Protein AF-A0A8J5BB55-F1 (afdb_monomer)

Structure (mmCIF, N/CA/C/O backbone):
data_AF-A0A8J5BB55-F1
#
_entry.id   AF-A0A8J5BB55-F1
#
loop_
_atom_site.group_PDB
_atom_site.id
_atom_site.type_symbol
_atom_site.label_atom_id
_atom_site.label_alt_id
_atom_site.label_comp_id
_atom_site.label_asym_id
_atom_site.label_entity_id
_atom_site.label_seq_id
_atom_site.pdbx_PDB_ins_code
_atom_site.Cartn_x
_atom_site.Cartn_y
_atom_site.Cartn_z
_atom_site.occupancy
_atom_site.B_iso_or_equiv
_atom_site.auth_se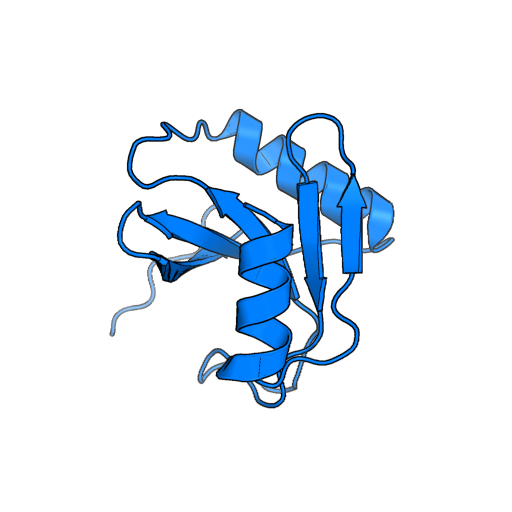q_id
_atom_site.auth_comp_id
_atom_site.auth_asym_id
_atom_site.auth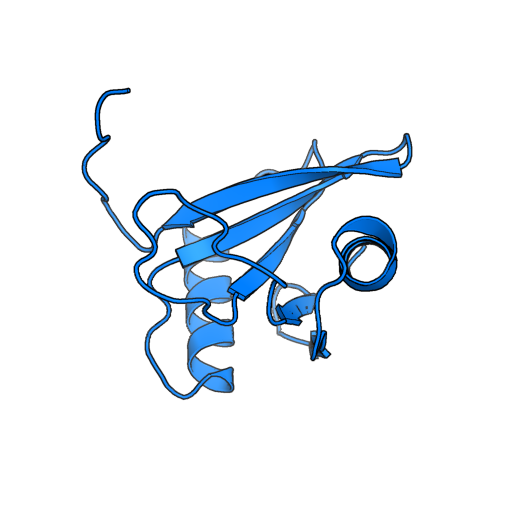_atom_id
_atom_site.pdbx_PDB_model_num
ATOM 1 N N . MET A 1 1 ? 8.281 9.875 -3.857 1.00 87.06 1 MET A N 1
ATOM 2 C CA . MET A 1 1 ? 8.167 8.783 -2.865 1.00 87.06 1 MET A CA 1
ATOM 3 C C . MET A 1 1 ? 7.338 7.632 -3.413 1.00 87.06 1 MET A C 1
ATOM 5 O O . MET A 1 1 ? 7.918 6.579 -3.622 1.00 87.06 1 MET A O 1
ATOM 9 N N . ALA A 1 2 ? 6.055 7.828 -3.750 1.00 91.31 2 ALA A N 1
ATOM 10 C CA . ALA A 1 2 ? 5.205 6.768 -4.318 1.00 91.31 2 ALA A CA 1
ATOM 11 C C . ALA A 1 2 ? 5.813 6.074 -5.555 1.00 91.31 2 ALA A C 1
ATOM 13 O O . ALA A 1 2 ? 5.802 4.854 -5.650 1.00 91.31 2 ALA A O 1
ATOM 14 N N . GLU A 1 3 ? 6.438 6.834 -6.458 1.00 94.06 3 GLU A N 1
ATOM 15 C CA . GLU A 1 3 ? 7.112 6.287 -7.646 1.00 94.06 3 GLU A CA 1
ATOM 16 C C . GLU A 1 3 ? 8.332 5.405 -7.311 1.00 94.06 3 GLU A C 1
ATOM 18 O O . GLU A 1 3 ? 8.564 4.368 -7.932 1.00 94.06 3 GLU A O 1
ATOM 23 N N . GLN A 1 4 ? 9.094 5.787 -6.284 1.00 93.94 4 GLN A N 1
ATOM 24 C CA . GLN A 1 4 ? 10.239 5.012 -5.802 1.00 93.94 4 GLN A CA 1
ATOM 25 C C . GLN A 1 4 ? 9.773 3.719 -5.127 1.00 93.94 4 GLN A C 1
ATOM 27 O O . GLN A 1 4 ? 10.350 2.662 -5.373 1.00 93.94 4 GLN A O 1
ATOM 32 N N . ILE A 1 5 ? 8.690 3.790 -4.346 1.00 95.06 5 ILE A N 1
ATOM 33 C CA . ILE A 1 5 ? 8.036 2.616 -3.761 1.00 95.06 5 ILE A CA 1
ATOM 34 C C . ILE A 1 5 ? 7.540 1.696 -4.876 1.00 95.06 5 ILE A C 1
ATOM 36 O O . ILE A 1 5 ? 7.892 0.525 -4.875 1.00 95.06 5 ILE A O 1
ATOM 40 N N . ARG A 1 6 ? 6.822 2.212 -5.883 1.00 96.31 6 ARG A N 1
ATOM 41 C CA . ARG A 1 6 ? 6.376 1.416 -7.039 1.00 96.31 6 ARG A CA 1
ATOM 42 C C . ARG A 1 6 ? 7.543 0.704 -7.718 1.00 96.31 6 ARG A C 1
ATOM 44 O O . ARG A 1 6 ? 7.475 -0.500 -7.943 1.00 96.31 6 ARG A O 1
ATOM 51 N N . THR A 1 7 ? 8.614 1.436 -8.017 1.00 95.56 7 THR A N 1
ATOM 52 C CA . THR A 1 7 ? 9.824 0.881 -8.643 1.00 95.56 7 THR A CA 1
ATOM 53 C C . THR A 1 7 ? 10.420 -0.241 -7.787 1.00 95.56 7 THR A C 1
ATOM 55 O O . THR A 1 7 ? 10.742 -1.310 -8.302 1.00 95.56 7 THR A O 1
ATOM 58 N N . ASN A 1 8 ? 10.528 -0.039 -6.473 1.00 95.31 8 ASN A N 1
ATOM 59 C CA . ASN A 1 8 ? 11.036 -1.050 -5.550 1.00 95.31 8 ASN A CA 1
ATOM 60 C C . ASN A 1 8 ? 10.115 -2.281 -5.470 1.00 95.31 8 ASN A C 1
ATOM 62 O O . ASN A 1 8 ? 10.597 -3.408 -5.584 1.00 95.31 8 ASN A O 1
ATOM 66 N N . LEU A 1 9 ? 8.800 -2.083 -5.362 1.00 96.31 9 LEU A N 1
ATOM 67 C CA . LEU A 1 9 ? 7.816 -3.165 -5.330 1.00 96.31 9 LEU A CA 1
ATOM 68 C C . LEU A 1 9 ? 7.876 -4.019 -6.601 1.00 96.31 9 LEU A C 1
ATOM 70 O O . LEU A 1 9 ? 7.955 -5.241 -6.508 1.00 96.31 9 LEU A O 1
ATOM 74 N N . VAL A 1 10 ? 7.903 -3.389 -7.777 1.00 96.88 10 VAL A N 1
ATOM 75 C CA . VAL A 1 10 ? 7.924 -4.090 -9.071 1.00 96.88 10 VAL A CA 1
ATOM 76 C C . VAL A 1 10 ? 9.256 -4.806 -9.304 1.00 96.88 10 VAL A C 1
ATOM 78 O O . VAL A 1 10 ? 9.264 -5.972 -9.685 1.00 96.88 10 VAL A O 1
ATOM 81 N N . HIS A 1 11 ? 10.392 -4.142 -9.077 1.00 96.00 11 HIS A N 1
ATOM 82 C CA . HIS A 1 11 ? 11.692 -4.684 -9.488 1.00 96.00 11 HIS A CA 1
ATOM 83 C C . HIS A 1 11 ? 12.410 -5.502 -8.412 1.00 96.00 11 HIS A C 1
ATOM 85 O O . HIS A 1 11 ? 13.133 -6.431 -8.759 1.00 96.00 11 HIS A O 1
ATOM 91 N N . GLN A 1 12 ? 12.237 -5.169 -7.129 1.00 93.88 12 GLN A N 1
ATOM 92 C CA . GLN A 1 12 ? 12.926 -5.852 -6.023 1.00 93.88 12 GLN A CA 1
ATOM 93 C C . GLN A 1 12 ? 12.023 -6.870 -5.329 1.00 93.88 12 GLN A C 1
ATOM 95 O O . GLN A 1 12 ? 12.480 -7.950 -4.960 1.00 93.88 12 GLN A O 1
ATOM 100 N N . HIS A 1 13 ? 10.736 -6.549 -5.174 1.00 94.75 13 HIS A N 1
ATOM 101 C CA . HIS A 1 13 ? 9.774 -7.448 -4.536 1.00 94.75 13 HIS A CA 1
ATOM 102 C C . HIS A 1 13 ? 8.893 -8.219 -5.526 1.00 94.75 13 HIS A C 1
ATOM 104 O O . HIS A 1 13 ? 8.126 -9.070 -5.082 1.00 94.75 13 HIS A O 1
ATOM 110 N N . LEU A 1 14 ? 9.023 -7.966 -6.835 1.00 96.69 14 LEU A N 1
ATOM 111 C CA . LEU A 1 14 ? 8.291 -8.648 -7.912 1.00 96.69 14 LEU A CA 1
ATOM 112 C C . LEU A 1 14 ? 6.763 -8.574 -7.762 1.00 96.69 14 LEU A C 1
ATOM 114 O O . LEU A 1 14 ? 6.049 -9.530 -8.063 1.00 96.69 14 LEU A O 1
ATOM 118 N N . TRP A 1 15 ? 6.260 -7.445 -7.264 1.00 97.62 15 TRP A N 1
ATOM 119 C CA . TRP A 1 15 ? 4.825 -7.190 -7.190 1.00 97.62 15 TRP A CA 1
ATOM 120 C C . TRP A 1 15 ? 4.245 -6.948 -8.580 1.00 97.62 15 TRP A C 1
ATOM 122 O O . TRP A 1 15 ? 4.898 -6.405 -9.474 1.00 97.62 15 TRP A O 1
ATOM 132 N N . THR A 1 16 ? 2.981 -7.318 -8.727 1.00 96.25 16 THR A N 1
ATOM 133 C CA . THR A 1 16 ? 2.185 -7.161 -9.946 1.00 96.25 16 THR A CA 1
ATOM 134 C C . THR A 1 16 ? 1.047 -6.172 -9.710 1.00 96.25 16 THR A C 1
ATOM 136 O O . THR A 1 16 ? 0.734 -5.844 -8.565 1.00 96.25 16 THR A O 1
ATOM 139 N N . ASP 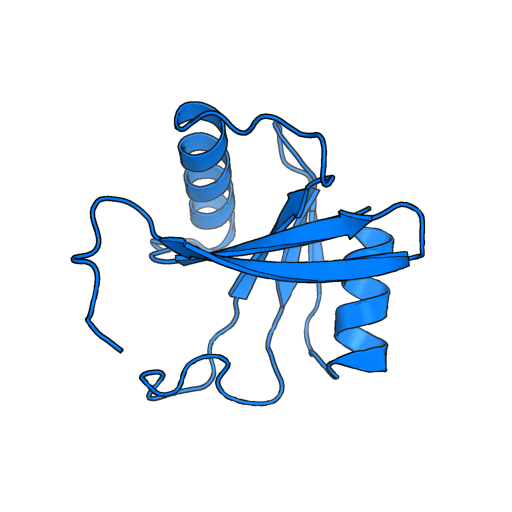A 1 17 ? 0.475 -5.642 -10.794 1.00 95.62 17 ASP A N 1
ATOM 140 C CA . ASP A 1 17 ? -0.654 -4.700 -10.759 1.00 95.62 17 ASP A CA 1
ATOM 141 C C . ASP A 1 17 ? -0.432 -3.482 -9.847 1.00 95.62 17 ASP A C 1
ATOM 143 O O . ASP A 1 17 ? -1.351 -3.009 -9.178 1.00 95.62 17 AS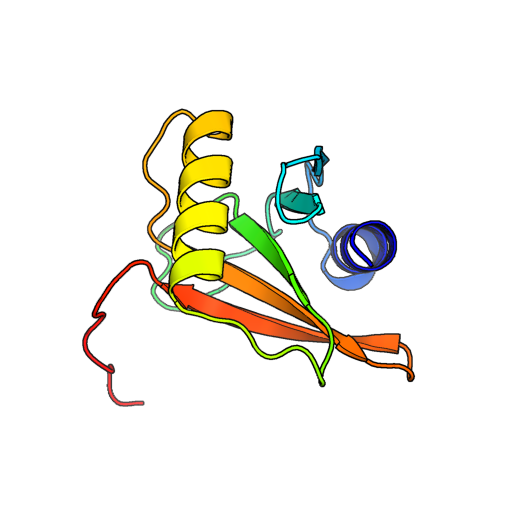P A O 1
ATOM 147 N N . VAL A 1 18 ? 0.807 -2.971 -9.804 1.00 96.81 18 VAL A N 1
ATOM 148 C CA . VAL A 1 18 ? 1.150 -1.849 -8.927 1.00 96.81 18 VAL A CA 1
ATOM 149 C C . VAL A 1 18 ? 0.677 -0.524 -9.528 1.00 96.81 18 VAL A C 1
ATOM 151 O O . VAL A 1 18 ? 1.221 -0.046 -10.526 1.00 96.81 18 VAL A O 1
ATOM 154 N N . VAL A 1 19 ? -0.311 0.094 -8.887 1.00 96.62 19 VAL A N 1
ATOM 155 C CA . VAL A 1 19 ? -0.962 1.341 -9.303 1.00 96.62 19 VAL A CA 1
ATOM 156 C C . VAL A 1 19 ? -0.794 2.403 -8.220 1.00 96.62 19 VAL A C 1
ATOM 158 O O . VAL A 1 19 ? -0.799 2.108 -7.027 1.00 96.62 19 VAL A O 1
ATOM 161 N N . ILE A 1 20 ? -0.628 3.658 -8.640 1.00 97.06 20 ILE A N 1
ATOM 162 C CA . ILE A 1 20 ? -0.592 4.813 -7.739 1.00 97.06 20 ILE A CA 1
ATOM 163 C C . ILE A 1 20 ? -1.939 5.529 -7.831 1.00 97.06 20 ILE A C 1
ATOM 165 O O . ILE A 1 20 ? -2.346 5.966 -8.910 1.00 97.06 20 ILE A O 1
ATOM 169 N N . HIS A 1 21 ? -2.604 5.671 -6.694 1.00 95.19 21 HIS A N 1
ATOM 170 C CA . HIS A 1 21 ? -3.864 6.377 -6.537 1.00 95.19 21 HIS A CA 1
ATOM 171 C C . HIS A 1 21 ? -3.600 7.734 -5.892 1.00 95.19 21 HIS A C 1
ATOM 173 O O . HIS A 1 21 ? -3.138 7.818 -4.758 1.00 95.19 21 HIS A O 1
ATOM 179 N N . LYS A 1 22 ? -3.901 8.808 -6.624 1.00 93.00 22 LYS A N 1
ATOM 180 C CA . LYS A 1 22 ? -3.814 10.166 -6.083 1.00 93.00 22 LYS A CA 1
ATOM 181 C C . LYS A 1 22 ? -5.005 10.421 -5.175 1.00 93.00 22 LYS A C 1
ATOM 183 O O . LYS A 1 22 ? -6.143 10.377 -5.648 1.00 93.00 22 LYS A O 1
ATOM 188 N N . THR A 1 23 ? -4.742 10.706 -3.909 1.00 89.50 23 THR A N 1
ATOM 189 C CA . THR A 1 23 ? -5.782 11.032 -2.935 1.00 89.50 23 THR A CA 1
ATOM 190 C C . THR A 1 23 ? -5.574 12.437 -2.366 1.00 89.50 23 THR A C 1
ATOM 192 O O . THR A 1 23 ? -4.733 13.194 -2.859 1.00 89.50 23 THR A O 1
ATOM 195 N N . LYS A 1 24 ? -6.398 12.850 -1.398 1.00 87.19 24 LYS A N 1
ATOM 196 C CA . LYS A 1 24 ? -6.331 14.201 -0.826 1.00 87.19 24 LYS A CA 1
ATOM 197 C C . LYS A 1 24 ? -5.134 14.358 0.100 1.00 87.19 24 LYS A C 1
ATOM 199 O O . LYS A 1 24 ? -4.554 15.442 0.137 1.00 87.19 24 LYS A O 1
ATOM 204 N N . LEU A 1 25 ? -4.791 13.304 0.842 1.00 87.50 25 LEU A N 1
ATOM 205 C CA . LEU A 1 25 ? -3.731 13.348 1.843 1.00 87.50 25 LEU A CA 1
ATOM 206 C C . LEU A 1 25 ? -2.366 12.939 1.275 1.00 87.50 25 LEU A C 1
ATOM 208 O O . LEU A 1 25 ? -1.378 13.634 1.511 1.00 87.50 25 LEU A O 1
ATOM 212 N N . THR A 1 26 ? -2.289 11.819 0.552 1.00 91.50 26 THR A N 1
ATOM 213 C CA . THR A 1 26 ? -1.026 11.300 0.005 1.00 91.50 26 THR A CA 1
ATOM 214 C C . THR A 1 26 ? -1.264 10.368 -1.182 1.00 91.50 26 THR A C 1
ATOM 216 O O . THR A 1 26 ? -2.342 9.823 -1.363 1.00 91.50 26 THR A O 1
ATOM 219 N N . ASP A 1 27 ? -0.250 10.142 -2.007 1.00 94.88 27 ASP A N 1
ATOM 220 C CA . ASP A 1 27 ? -0.359 9.195 -3.115 1.00 94.88 27 ASP A CA 1
ATOM 221 C C . ASP A 1 27 ? -0.327 7.755 -2.577 1.00 94.88 27 ASP A C 1
ATOM 223 O O . ASP A 1 27 ? 0.741 7.231 -2.259 1.00 94.88 27 ASP A O 1
ATOM 227 N N . LEU A 1 28 ? -1.480 7.096 -2.483 1.00 96.12 28 LEU A N 1
ATOM 228 C CA . LEU A 1 28 ? -1.554 5.696 -2.071 1.00 96.12 28 LEU A CA 1
ATOM 229 C C . LEU A 1 28 ? -1.021 4.784 -3.176 1.00 96.12 28 LEU A C 1
ATOM 231 O O . LEU A 1 28 ? -1.277 4.994 -4.362 1.00 96.12 28 LEU A O 1
ATOM 235 N N . VAL A 1 29 ? -0.300 3.737 -2.794 1.00 97.25 29 VAL A N 1
ATOM 236 C CA . VAL A 1 29 ? 0.150 2.693 -3.721 1.00 97.25 29 VAL A CA 1
ATOM 237 C C . VAL A 1 29 ? -0.686 1.447 -3.471 1.00 97.25 29 VAL A C 1
ATOM 239 O O . VAL A 1 29 ? -0.943 1.095 -2.329 1.00 97.25 29 VAL A O 1
ATOM 242 N N . HIS A 1 30 ? -1.117 0.771 -4.523 1.00 96.50 30 HIS A N 1
ATOM 243 C CA . HIS A 1 30 ? -1.853 -0.486 -4.440 1.00 96.50 30 HIS A CA 1
ATOM 244 C C . HIS A 1 30 ? -1.174 -1.517 -5.335 1.00 96.50 30 HIS A C 1
ATOM 246 O O . HIS A 1 30 ? -0.717 -1.150 -6.413 1.00 96.50 30 HIS A O 1
ATOM 252 N N . GLY A 1 31 ? -1.097 -2.782 -4.924 1.00 96.31 31 GLY A N 1
ATOM 253 C CA . GLY A 1 31 ? -0.555 -3.846 -5.773 1.00 96.31 31 GLY A CA 1
ATOM 254 C C . GLY A 1 31 ? -0.644 -5.236 -5.153 1.00 96.31 31 GLY A C 1
ATOM 255 O O . GLY A 1 31 ? -1.040 -5.390 -3.999 1.00 96.31 31 GLY A O 1
ATOM 256 N N . THR A 1 32 ? -0.257 -6.253 -5.921 1.00 96.44 32 THR A N 1
ATOM 257 C CA . THR A 1 32 ? -0.350 -7.661 -5.516 1.00 96.44 32 THR A CA 1
ATOM 258 C C . THR A 1 32 ? 1.046 -8.270 -5.334 1.00 96.44 32 THR A C 1
ATOM 260 O O . THR A 1 32 ? 1.820 -8.325 -6.299 1.00 96.44 32 THR A O 1
ATOM 263 N N . PRO A 1 33 ? 1.398 -8.745 -4.126 1.00 96.75 33 PRO A N 1
ATOM 264 C CA . PRO A 1 33 ? 2.674 -9.400 -3.873 1.00 96.75 33 PRO A CA 1
ATOM 265 C C . PRO A 1 33 ? 2.733 -10.789 -4.535 1.00 96.75 33 PRO A C 1
ATOM 267 O O . PRO A 1 33 ? 1.705 -11.445 -4.691 1.00 96.75 33 PRO A O 1
ATOM 270 N N . PRO A 1 34 ? 3.929 -11.304 -4.873 1.00 95.31 34 PRO A N 1
ATOM 271 C CA . PRO A 1 34 ? 4.076 -12.627 -5.496 1.00 95.31 34 PRO A CA 1
ATOM 272 C C . PRO A 1 34 ? 3.825 -13.797 -4.529 1.00 95.31 34 PRO A C 1
ATOM 274 O O . PRO A 1 34 ? 3.756 -14.952 -4.944 1.00 95.31 34 PRO A O 1
ATOM 277 N N . LYS A 1 35 ? 3.751 -13.513 -3.227 1.00 93.50 35 LYS A N 1
ATOM 278 C CA . LYS A 1 35 ? 3.521 -14.472 -2.145 1.00 93.50 35 LYS A CA 1
ATOM 279 C C . LYS A 1 35 ? 2.825 -13.777 -0.982 1.00 93.50 35 LYS A C 1
ATOM 281 O O . LYS A 1 35 ? 2.795 -12.549 -0.920 1.00 93.50 35 LYS A O 1
ATOM 286 N N . THR A 1 36 ? 2.310 -14.565 -0.048 1.00 92.88 36 THR A N 1
ATOM 287 C CA . THR A 1 36 ? 1.780 -14.049 1.212 1.00 92.88 36 THR A CA 1
ATOM 288 C C . THR A 1 36 ? 2.842 -13.242 1.960 1.00 92.88 36 THR A C 1
ATOM 290 O O . THR A 1 36 ? 4.027 -13.593 1.961 1.00 92.88 36 THR A O 1
ATOM 293 N N . LEU A 1 37 ? 2.428 -12.123 2.555 1.00 90.94 37 LEU A N 1
ATOM 294 C CA . LEU A 1 37 ? 3.343 -11.215 3.254 1.00 90.94 37 LEU A CA 1
ATOM 295 C C . LEU A 1 37 ? 3.398 -11.499 4.752 1.00 90.94 37 LEU A C 1
ATOM 297 O O . LEU A 1 37 ? 4.382 -11.149 5.402 1.00 90.94 37 LEU A O 1
ATOM 301 N N . HIS A 1 38 ? 2.365 -12.145 5.288 1.00 88.06 38 HIS A N 1
ATOM 302 C CA . HIS A 1 38 ? 2.289 -12.551 6.679 1.00 88.06 38 HIS A CA 1
ATOM 303 C C . HIS A 1 38 ? 2.077 -14.074 6.792 1.00 88.06 38 HIS A C 1
ATOM 305 O O . HIS A 1 38 ? 1.346 -14.640 5.980 1.00 88.06 38 HIS A O 1
ATOM 311 N N . PRO A 1 39 ? 2.664 -14.763 7.791 1.00 85.44 39 PRO A N 1
ATOM 312 C CA . PRO A 1 39 ? 2.474 -16.208 7.984 1.00 85.44 39 PRO A CA 1
ATOM 313 C C . PRO A 1 39 ? 1.012 -16.639 8.168 1.00 85.44 39 PRO A C 1
ATOM 315 O O . PRO A 1 39 ? 0.643 -17.741 7.779 1.00 85.44 39 PRO A O 1
ATOM 318 N N . ASP A 1 40 ? 0.190 -15.758 8.741 1.00 84.44 40 ASP A N 1
ATOM 319 C CA . ASP A 1 40 ? -1.245 -15.997 8.959 1.00 84.44 40 ASP A CA 1
ATOM 320 C C . ASP A 1 40 ? -2.102 -15.760 7.700 1.00 84.44 40 ASP A C 1
ATOM 322 O O . ASP A 1 40 ? -3.315 -15.982 7.723 1.00 84.44 40 ASP A O 1
ATOM 326 N N . ASP A 1 41 ? -1.507 -15.275 6.608 1.00 87.19 41 ASP A N 1
ATOM 327 C CA . ASP A 1 41 ?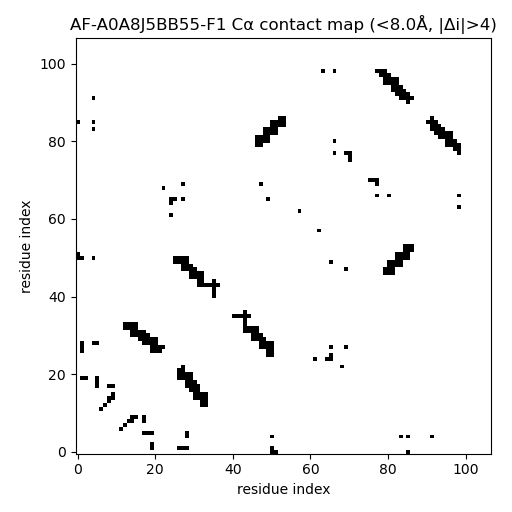 -2.238 -15.078 5.364 1.00 87.19 41 ASP A CA 1
ATOM 328 C C . ASP A 1 41 ? -2.537 -16.433 4.726 1.00 87.19 41 ASP A C 1
ATOM 330 O O . ASP A 1 41 ? -1.640 -17.174 4.330 1.00 87.19 41 ASP A O 1
ATOM 334 N N . ILE A 1 42 ? -3.827 -16.731 4.594 1.00 86.81 42 ILE A N 1
ATOM 335 C CA . ILE A 1 42 ? -4.310 -17.956 3.947 1.00 86.81 42 ILE A CA 1
ATOM 336 C C . ILE A 1 42 ? -4.117 -17.869 2.424 1.00 86.81 42 ILE A C 1
ATOM 338 O O . ILE A 1 42 ? -3.825 -18.867 1.771 1.00 86.81 42 ILE A O 1
ATOM 342 N N . GLU A 1 43 ? -4.254 -16.666 1.860 1.00 89.88 43 GLU A N 1
ATOM 343 C CA . GLU A 1 43 ? -4.210 -16.408 0.420 1.00 89.88 43 GLU A CA 1
ATOM 344 C C . GLU A 1 43 ? -3.437 -15.120 0.114 1.00 89.88 43 GLU A C 1
ATOM 346 O O . GLU A 1 43 ? -3.357 -14.206 0.942 1.00 89.88 43 GLU A O 1
ATOM 351 N N . ILE A 1 44 ? -2.887 -15.041 -1.101 1.00 91.00 44 ILE A N 1
ATOM 352 C CA . ILE A 1 44 ? -2.294 -13.811 -1.633 1.00 91.00 44 ILE A CA 1
ATOM 353 C C . ILE A 1 44 ? -3.417 -12.792 -1.820 1.00 91.00 44 ILE A C 1
ATOM 355 O O . ILE A 1 44 ? -4.396 -13.059 -2.514 1.00 91.00 44 ILE A O 1
ATOM 359 N N . ARG A 1 45 ? -3.259 -11.612 -1.223 1.00 90.88 45 ARG A N 1
ATOM 360 C CA . ARG A 1 45 ? -4.198 -10.498 -1.363 1.00 90.88 45 ARG A CA 1
ATOM 361 C C . ARG A 1 45 ? -3.484 -9.267 -1.897 1.00 90.88 45 ARG A C 1
ATOM 363 O O . ARG A 1 45 ? -2.294 -9.093 -1.647 1.00 90.88 45 ARG A O 1
ATOM 370 N N . SER A 1 46 ? -4.215 -8.416 -2.608 1.00 92.94 46 SER A N 1
ATOM 371 C CA . SER A 1 46 ? -3.719 -7.091 -2.967 1.00 92.94 46 SER A CA 1
ATOM 372 C C . SER A 1 46 ? -3.657 -6.204 -1.727 1.00 92.94 46 SER A C 1
ATOM 374 O O . SER A 1 46 ? -4.549 -6.246 -0.876 1.00 92.94 46 SER A O 1
ATOM 376 N N . GLU A 1 47 ? -2.595 -5.418 -1.633 1.00 95.38 47 GLU A N 1
ATOM 377 C CA . GLU A 1 47 ? -2.264 -4.610 -0.468 1.00 95.38 47 GLU A CA 1
ATOM 378 C C . GLU A 1 47 ? -2.221 -3.134 -0.832 1.00 95.38 47 GLU A C 1
ATOM 380 O O . GLU A 1 47 ? -1.830 -2.744 -1.937 1.00 95.38 47 GLU A O 1
ATOM 385 N N . TRP A 1 48 ? -2.579 -2.319 0.152 1.00 96.69 48 TRP A N 1
ATOM 386 C CA . TRP A 1 48 ? -2.488 -0.871 0.088 1.00 96.69 48 TRP A CA 1
ATOM 387 C C . TRP A 1 48 ? -1.269 -0.396 0.854 1.00 96.69 48 TRP A C 1
ATOM 389 O O . TRP A 1 48 ? -1.004 -0.879 1.953 1.00 96.69 48 TRP A O 1
ATOM 399 N N . LEU A 1 49 ? -0.550 0.573 0.300 1.00 96.81 49 LEU A N 1
ATOM 400 C CA . LEU A 1 49 ? 0.619 1.165 0.912 1.00 96.81 49 LEU A CA 1
ATOM 401 C C . LEU A 1 49 ? 0.493 2.682 1.027 1.00 96.81 49 LEU A C 1
ATOM 403 O O . LEU A 1 49 ? 0.090 3.368 0.086 1.00 96.81 49 LEU A O 1
ATOM 407 N N . VAL A 1 50 ? 0.914 3.193 2.178 1.00 95.94 50 VAL A N 1
ATOM 408 C CA . VAL A 1 50 ? 1.006 4.616 2.492 1.00 95.94 50 VAL A CA 1
ATOM 409 C C . VAL A 1 50 ? 2.481 5.023 2.446 1.00 95.94 50 VAL A C 1
ATOM 411 O O . VAL A 1 50 ? 3.271 4.521 3.253 1.00 95.94 50 VAL A O 1
ATOM 414 N N . PRO A 1 51 ? 2.893 5.907 1.519 1.00 95.00 51 PRO A N 1
ATOM 415 C CA . PRO A 1 51 ? 4.244 6.452 1.519 1.00 95.00 51 PRO A CA 1
ATOM 416 C C . PRO A 1 51 ? 4.480 7.350 2.733 1.00 95.00 51 PRO A C 1
ATOM 418 O O . PRO A 1 51 ? 3.719 8.288 2.961 1.00 95.00 51 PRO A O 1
ATOM 421 N N . ALA A 1 52 ? 5.576 7.114 3.446 1.00 93.38 52 ALA A N 1
ATOM 422 C CA . ALA A 1 52 ? 6.001 7.910 4.594 1.00 93.38 52 ALA A CA 1
ATOM 423 C C . ALA A 1 52 ? 7.511 8.191 4.535 1.00 93.38 52 ALA A C 1
ATOM 425 O O . ALA A 1 52 ? 8.261 7.487 3.852 1.00 93.38 52 ALA A O 1
ATOM 426 N N . ARG A 1 53 ? 7.971 9.221 5.244 1.00 90.25 53 ARG A N 1
ATOM 427 C CA . ARG A 1 53 ? 9.391 9.450 5.549 1.00 90.25 53 ARG A CA 1
ATOM 428 C C . ARG A 1 53 ? 9.685 9.079 6.994 1.00 90.25 53 ARG A C 1
ATOM 430 O O . ARG A 1 53 ? 8.801 9.129 7.843 1.00 90.25 53 ARG A O 1
ATOM 437 N N . SER A 1 54 ? 10.950 8.785 7.289 1.00 85.19 54 SER A N 1
ATOM 438 C CA . SER A 1 54 ? 11.403 8.427 8.642 1.00 85.19 54 SER A CA 1
ATOM 439 C C . SER A 1 54 ? 11.119 9.513 9.692 1.00 85.19 54 SER A C 1
ATOM 441 O O . SER A 1 54 ? 10.989 9.199 10.869 1.00 85.19 54 SER A O 1
ATOM 443 N N . ASN A 1 55 ? 10.989 10.775 9.267 1.00 84.38 55 ASN A N 1
ATOM 444 C CA . ASN A 1 55 ? 10.738 11.929 10.138 1.00 84.38 55 ASN A CA 1
ATOM 445 C C . ASN A 1 55 ? 9.283 12.434 10.088 1.00 84.38 55 ASN A C 1
ATOM 447 O O . ASN A 1 55 ? 9.017 13.532 10.575 1.00 84.38 55 ASN A O 1
ATOM 451 N N . ASP A 1 56 ? 8.362 11.697 9.459 1.00 86.38 56 ASP A N 1
ATOM 452 C CA . ASP A 1 56 ? 6.958 12.106 9.393 1.00 86.38 56 ASP A CA 1
ATOM 453 C C . ASP A 1 56 ? 6.209 11.676 10.661 1.00 86.38 56 ASP A C 1
ATOM 455 O O . ASP A 1 56 ? 6.104 10.486 10.969 1.00 86.38 56 ASP A O 1
ATOM 459 N N . ASP A 1 57 ? 5.617 12.645 11.358 1.00 85.75 57 ASP A N 1
ATOM 460 C CA . ASP A 1 57 ? 4.705 12.380 12.468 1.00 85.75 57 ASP A CA 1
ATOM 461 C C . ASP A 1 57 ? 3.302 12.062 11.929 1.00 85.75 57 ASP A C 1
ATOM 463 O O . ASP A 1 57 ? 2.564 12.947 11.487 1.00 85.75 57 ASP A O 1
ATOM 467 N N . TRP A 1 58 ? 2.915 10.785 11.977 1.00 88.94 58 TRP A N 1
ATOM 468 C CA . TRP A 1 58 ? 1.589 10.336 11.553 1.00 88.94 58 TRP A CA 1
ATOM 469 C C . TRP A 1 58 ? 0.577 10.373 12.696 1.00 88.94 58 TRP A C 1
ATOM 471 O O . TRP A 1 58 ? 0.678 9.644 13.685 1.00 88.94 58 TRP A O 1
ATOM 481 N N . THR A 1 59 ? -0.465 11.180 12.528 1.00 90.19 59 THR A N 1
ATOM 482 C CA . THR A 1 59 ? -1.615 11.204 13.437 1.00 90.19 59 THR A CA 1
ATOM 483 C C . THR A 1 59 ? -2.597 10.073 13.127 1.00 90.19 59 THR A C 1
ATOM 485 O O . THR A 1 59 ? -2.743 9.639 11.986 1.00 90.19 59 THR A O 1
ATOM 488 N N . ILE A 1 60 ? -3.360 9.637 14.136 1.00 8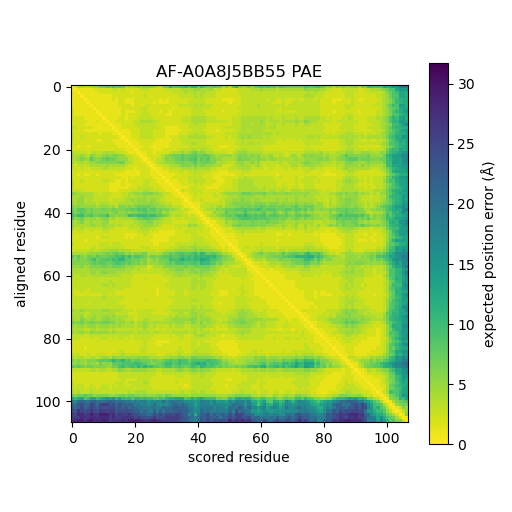9.06 60 ILE A N 1
ATOM 489 C CA . ILE A 1 60 ? -4.431 8.637 13.955 1.00 89.06 60 ILE A CA 1
ATOM 490 C C . ILE A 1 60 ? -5.466 9.109 12.923 1.00 89.06 60 ILE A C 1
ATOM 492 O O . ILE A 1 60 ? -5.975 8.308 12.150 1.00 89.06 60 ILE A O 1
ATOM 496 N N . LYS A 1 61 ? -5.747 10.417 12.871 1.00 90.25 61 LYS A N 1
ATOM 497 C CA . LYS A 1 61 ? -6.686 10.997 11.905 1.00 90.25 61 LYS A CA 1
ATOM 498 C C . LYS A 1 61 ? -6.195 10.858 10.460 1.00 90.25 61 LYS A C 1
ATOM 500 O O . LYS A 1 61 ? -6.995 10.568 9.583 1.00 90.25 61 LYS A O 1
ATOM 505 N N . GLN A 1 62 ? -4.899 11.049 10.219 1.00 92.19 62 GLN A N 1
ATOM 506 C CA . GLN A 1 62 ? -4.304 10.846 8.894 1.00 92.19 62 GLN A CA 1
ATOM 507 C C . GLN A 1 62 ? -4.372 9.378 8.466 1.00 92.19 62 GLN A C 1
ATOM 509 O O . GLN A 1 62 ? -4.663 9.093 7.311 1.00 92.19 62 GLN A O 1
ATOM 514 N N . TRP A 1 63 ? -4.166 8.447 9.402 1.00 92.56 63 TRP A N 1
ATOM 515 C CA . TRP A 1 63 ? -4.378 7.026 9.133 1.00 92.56 63 TRP A CA 1
ATOM 516 C C . TRP A 1 63 ? -5.828 6.716 8.773 1.00 92.56 63 TRP A C 1
ATOM 518 O O . TRP A 1 63 ? -6.067 6.051 7.771 1.00 92.56 63 TRP A O 1
ATOM 528 N N . ASP A 1 64 ? -6.783 7.219 9.556 1.00 92.44 64 ASP A N 1
ATOM 529 C CA . ASP A 1 64 ? -8.215 7.045 9.292 1.00 92.44 64 ASP A CA 1
ATOM 530 C C . ASP A 1 64 ? -8.609 7.570 7.900 1.00 92.44 64 ASP A C 1
ATOM 532 O O . ASP A 1 64 ? -9.317 6.893 7.157 1.00 92.44 64 ASP A O 1
ATOM 536 N N . GLU A 1 65 ? -8.063 8.721 7.495 1.00 93.62 65 GLU A N 1
ATOM 537 C CA . GLU A 1 65 ? -8.272 9.286 6.159 1.00 93.62 65 GLU A CA 1
ATOM 538 C C . GLU A 1 65 ? -7.661 8.409 5.052 1.00 93.62 65 GLU A C 1
ATOM 540 O O . GLU A 1 65 ? -8.350 8.115 4.076 1.00 93.62 65 GLU A O 1
ATOM 545 N N . CYS A 1 66 ? -6.436 7.893 5.225 1.00 94.38 66 CYS A N 1
ATOM 546 C CA . CYS A 1 66 ? -5.829 6.944 4.282 1.00 94.38 66 CYS A CA 1
ATOM 547 C C . CYS A 1 66 ? -6.669 5.667 4.111 1.00 94.38 66 CYS A C 1
ATOM 549 O O . CYS A 1 66 ? -6.870 5.218 2.981 1.00 94.38 66 CYS A O 1
ATOM 551 N N . PHE A 1 67 ? -7.170 5.087 5.210 1.00 94.50 67 PHE A N 1
ATOM 552 C CA . PHE A 1 67 ? -8.060 3.923 5.150 1.00 94.50 67 PHE A CA 1
ATOM 553 C C . PHE A 1 67 ? -9.348 4.265 4.402 1.00 94.50 67 PHE A C 1
ATOM 555 O O . PHE A 1 67 ? -9.739 3.528 3.501 1.00 94.50 67 PHE A O 1
ATOM 562 N N . HIS A 1 68 ? -9.975 5.398 4.721 1.00 94.06 68 HIS A N 1
ATOM 563 C CA . HIS A 1 68 ? -11.211 5.825 4.072 1.00 94.06 68 HIS A CA 1
ATOM 564 C C . HIS A 1 68 ? -11.041 6.033 2.558 1.00 94.06 68 HIS A C 1
ATOM 566 O O . HIS A 1 68 ? -11.901 5.645 1.765 1.00 94.06 68 HIS A O 1
ATOM 572 N N . GLU A 1 69 ? -9.921 6.617 2.135 1.00 94.19 69 GLU A N 1
ATOM 573 C CA . GLU A 1 69 ? -9.614 6.818 0.719 1.00 94.19 69 GLU A CA 1
ATOM 574 C C . GLU A 1 69 ? -9.321 5.497 -0.003 1.00 94.19 69 GLU A C 1
ATOM 576 O O . GLU A 1 69 ? -9.821 5.285 -1.110 1.00 94.19 69 GLU A O 1
ATOM 581 N N . ALA A 1 70 ? -8.578 4.585 0.631 1.00 93.94 70 ALA A N 1
ATOM 582 C CA . ALA A 1 70 ? -8.335 3.245 0.099 1.00 93.94 70 ALA A CA 1
ATOM 583 C C . ALA A 1 70 ? -9.641 2.452 -0.063 1.00 93.94 70 ALA A C 1
ATOM 585 O O . ALA A 1 70 ? -9.861 1.836 -1.103 1.00 93.94 70 ALA A O 1
ATOM 586 N N . GLU A 1 71 ? -10.537 2.512 0.924 1.00 94.50 71 GLU A N 1
ATOM 587 C CA . GLU A 1 71 ? -11.859 1.873 0.892 1.00 94.50 71 GLU A CA 1
ATOM 588 C C . GLU A 1 71 ? -12.738 2.433 -0.228 1.00 94.50 71 GLU A C 1
ATOM 590 O O . GLU A 1 71 ? -13.384 1.674 -0.955 1.00 94.50 71 GLU A O 1
ATOM 595 N N . GLY A 1 72 ? -12.706 3.755 -0.427 1.00 92.38 72 GLY A N 1
ATOM 596 C CA . GLY A 1 72 ? -13.416 4.419 -1.518 1.00 92.38 72 GLY A CA 1
ATOM 597 C C . GLY A 1 72 ? -12.966 3.953 -2.905 1.00 92.38 72 GLY A C 1
ATOM 598 O O . GLY A 1 72 ? -13.791 3.853 -3.812 1.00 92.38 72 GLY A O 1
ATOM 599 N N . VAL A 1 73 ? -11.681 3.627 -3.071 1.00 91.38 73 VAL A N 1
ATOM 600 C CA . VAL A 1 73 ? -11.148 3.088 -4.332 1.00 91.38 73 VAL A CA 1
ATOM 601 C C . VAL A 1 73 ? -11.373 1.580 -4.451 1.00 91.38 73 VAL A C 1
ATOM 603 O O . VAL A 1 73 ? -11.727 1.095 -5.524 1.00 91.38 73 VAL A O 1
ATOM 606 N N . ALA A 1 74 ? -11.175 0.829 -3.368 1.00 90.44 74 ALA A N 1
ATOM 607 C CA . ALA A 1 74 ? -11.310 -0.624 -3.355 1.00 90.44 74 ALA A CA 1
ATOM 608 C C . ALA A 1 74 ? -12.773 -1.089 -3.458 1.00 90.44 74 ALA A C 1
ATOM 610 O O . ALA A 1 74 ? -13.024 -2.227 -3.855 1.00 90.44 74 ALA A O 1
ATOM 611 N N . GLY A 1 75 ? -13.733 -0.241 -3.069 1.00 91.69 75 GLY A N 1
ATOM 612 C CA . GLY A 1 75 ? -15.152 -0.594 -2.992 1.00 91.69 75 GLY A CA 1
ATOM 613 C C . GLY A 1 75 ? -15.466 -1.631 -1.906 1.00 91.69 75 GLY A C 1
ATOM 614 O O . GLY A 1 75 ? -16.514 -2.273 -1.955 1.00 91.69 75 GLY A O 1
ATOM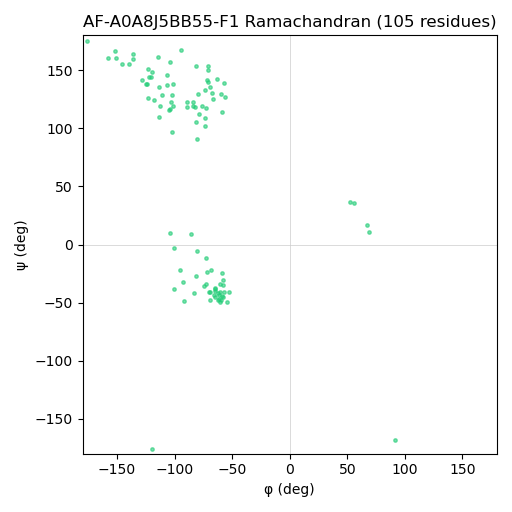 615 N N . LYS A 1 76 ? -14.548 -1.829 -0.957 1.00 91.44 76 LYS A N 1
ATOM 616 C CA . LYS A 1 76 ? -14.646 -2.762 0.171 1.00 91.44 76 LYS A CA 1
ATOM 617 C C . LYS A 1 76 ? -13.832 -2.238 1.349 1.00 91.44 76 LYS A C 1
ATOM 619 O O . LYS A 1 76 ? -12.911 -1.449 1.144 1.00 91.44 76 LYS A O 1
ATOM 624 N N . ASP A 1 77 ? -14.135 -2.739 2.541 1.00 90.19 77 ASP A N 1
ATOM 625 C CA . ASP A 1 77 ? -13.386 -2.409 3.754 1.00 90.19 77 ASP A CA 1
ATOM 626 C C . ASP A 1 77 ? -11.927 -2.887 3.663 1.00 90.19 77 ASP A C 1
ATOM 628 O O . ASP A 1 77 ? -11.634 -3.970 3.137 1.00 90.19 77 ASP A O 1
ATOM 632 N N . VAL A 1 78 ? -11.016 -2.074 4.201 1.00 92.81 78 VAL A N 1
ATOM 633 C CA . VAL A 1 78 ? -9.574 -2.340 4.245 1.00 92.81 78 VAL A CA 1
ATOM 634 C C . VAL A 1 78 ? -9.173 -2.533 5.707 1.00 92.81 78 VAL A C 1
ATOM 636 O O . VAL A 1 78 ? -9.185 -1.601 6.508 1.00 92.81 78 VAL A O 1
ATOM 639 N N . ASP A 1 79 ? -8.833 -3.770 6.071 1.00 91.31 79 ASP A N 1
ATOM 640 C CA . ASP A 1 79 ? -8.485 -4.171 7.441 1.00 91.31 79 ASP A CA 1
ATOM 641 C C . ASP A 1 79 ? -7.029 -3.846 7.809 1.00 91.31 79 ASP A C 1
ATOM 643 O O . ASP A 1 79 ? -6.709 -3.618 8.982 1.00 91.31 79 ASP A O 1
ATOM 647 N N . ARG A 1 80 ? -6.148 -3.799 6.805 1.00 93.12 80 ARG A N 1
ATOM 648 C CA . ARG A 1 80 ? -4.728 -3.483 6.953 1.00 93.12 80 ARG A CA 1
ATOM 649 C C . ARG A 1 80 ? -4.165 -2.717 5.761 1.00 93.12 80 ARG A C 1
ATOM 651 O O . ARG A 1 80 ? -4.640 -2.845 4.637 1.00 93.12 80 ARG A O 1
ATOM 658 N N . MET A 1 81 ? -3.102 -1.971 6.022 1.00 94.75 81 MET A N 1
ATOM 659 C CA . MET A 1 81 ? -2.260 -1.309 5.031 1.00 94.75 81 MET A CA 1
ATOM 660 C C . MET A 1 81 ? -0.788 -1.505 5.404 1.00 94.75 81 MET A C 1
ATOM 662 O O . MET A 1 81 ? -0.452 -1.847 6.539 1.00 94.75 81 MET A O 1
ATOM 666 N N . LEU A 1 82 ? 0.108 -1.256 4.458 1.00 95.81 82 LEU A N 1
ATOM 667 C CA . LEU A 1 82 ? 1.543 -1.179 4.684 1.00 95.81 82 LEU A CA 1
ATOM 668 C C . LEU A 1 82 ? 1.985 0.283 4.731 1.00 95.81 82 LEU A C 1
ATOM 670 O O . LEU A 1 82 ? 1.733 1.055 3.815 1.00 95.81 82 LEU A O 1
ATOM 674 N N . MET A 1 83 ? 2.717 0.681 5.758 1.00 95.44 83 MET A N 1
ATOM 675 C CA . MET A 1 83 ? 3.473 1.926 5.727 1.00 95.44 83 MET A CA 1
ATOM 676 C C . MET A 1 83 ? 4.807 1.666 5.032 1.00 95.44 83 MET A C 1
ATOM 678 O O . MET A 1 83 ? 5.589 0.847 5.512 1.00 95.44 83 MET A O 1
ATOM 682 N N . ALA A 1 84 ? 5.067 2.355 3.925 1.00 95.88 84 ALA A N 1
ATOM 683 C CA . ALA A 1 84 ? 6.327 2.279 3.196 1.00 95.88 84 ALA A CA 1
ATOM 684 C C . ALA A 1 84 ? 7.172 3.517 3.524 1.00 95.88 84 ALA A C 1
ATOM 686 O O . ALA A 1 84 ? 6.979 4.589 2.941 1.00 95.88 84 ALA A O 1
ATOM 687 N N . ILE A 1 85 ? 8.087 3.366 4.481 1.00 95.00 85 ILE A N 1
ATOM 688 C CA . ILE A 1 85 ? 9.000 4.426 4.905 1.00 95.00 85 ILE A CA 1
ATOM 689 C C . ILE A 1 85 ? 10.179 4.469 3.941 1.00 95.00 85 ILE A C 1
ATOM 691 O O . ILE A 1 85 ? 10.921 3.495 3.839 1.00 95.00 85 ILE A O 1
ATOM 695 N N . VAL A 1 86 ? 10.354 5.595 3.254 1.00 93.12 86 VAL A N 1
ATOM 696 C CA . VAL A 1 86 ? 11.493 5.847 2.368 1.00 93.12 86 VAL A CA 1
ATOM 697 C C . VAL A 1 86 ? 12.495 6.739 3.093 1.00 93.12 86 VAL A C 1
ATOM 699 O O . VAL A 1 86 ? 12.163 7.874 3.448 1.00 93.12 86 VAL A O 1
ATOM 702 N N . ASP A 1 87 ? 13.712 6.238 3.281 1.00 89.88 87 ASP A N 1
ATOM 703 C CA . ASP A 1 87 ? 14.817 7.002 3.862 1.00 89.88 87 ASP A CA 1
ATOM 704 C C . ASP A 1 87 ? 15.694 7.656 2.773 1.00 89.88 87 ASP A C 1
ATOM 706 O O . ASP A 1 87 ? 15.602 7.355 1.577 1.00 89.88 87 ASP A O 1
ATOM 710 N N . ASN A 1 88 ? 16.559 8.580 3.187 1.00 84.06 88 ASN A N 1
ATOM 711 C CA . ASN A 1 88 ? 17.442 9.358 2.319 1.00 84.06 88 ASN A CA 1
ATOM 712 C C . ASN A 1 88 ? 18.546 8.511 1.667 1.00 84.06 88 ASN A C 1
ATOM 714 O O . ASN A 1 88 ? 19.089 8.904 0.636 1.00 84.06 88 ASN A O 1
ATOM 718 N N . ASP A 1 89 ? 18.875 7.356 2.242 1.00 85.81 89 ASP A N 1
ATOM 719 C CA . ASP A 1 89 ? 19.849 6.403 1.699 1.00 85.81 89 ASP A CA 1
ATOM 720 C C . ASP A 1 89 ? 19.235 5.426 0.675 1.00 85.81 89 ASP A C 1
ATOM 722 O O . ASP A 1 89 ? 19.901 4.500 0.217 1.00 85.81 89 ASP A O 1
ATOM 726 N N . SER A 1 90 ? 17.984 5.664 0.259 1.00 79.62 90 SER A N 1
ATOM 727 C CA . SER A 1 90 ? 17.188 4.804 -0.631 1.00 79.62 90 SER A CA 1
ATOM 728 C C . SER A 1 90 ? 16.746 3.467 -0.027 1.00 79.62 90 SER A C 1
ATOM 730 O O . SER A 1 90 ? 16.189 2.636 -0.752 1.00 79.62 90 SER A O 1
ATOM 732 N N . THR A 1 91 ? 16.914 3.269 1.281 1.00 89.69 91 THR A N 1
ATOM 733 C CA . THR A 1 91 ? 16.288 2.159 2.002 1.00 89.69 91 THR A CA 1
ATOM 734 C C . THR A 1 91 ? 14.779 2.382 2.083 1.00 89.69 91 THR A C 1
ATOM 736 O O . THR A 1 91 ? 14.311 3.483 2.382 1.00 89.69 91 THR A O 1
ATOM 739 N N . ILE A 1 92 ? 14.006 1.325 1.815 1.00 94.75 92 ILE A N 1
ATOM 740 C CA . ILE A 1 92 ? 12.555 1.318 2.020 1.00 94.75 92 ILE A CA 1
ATOM 741 C C . ILE A 1 92 ? 12.214 0.246 3.046 1.00 94.75 92 ILE A C 1
ATOM 743 O O . ILE A 1 92 ? 12.561 -0.922 2.866 1.00 94.75 92 ILE A O 1
ATOM 747 N N . VAL A 1 93 ? 11.527 0.646 4.114 1.00 93.88 93 VAL A N 1
ATOM 748 C CA . VAL A 1 93 ? 11.065 -0.253 5.175 1.00 93.88 93 VAL A CA 1
ATOM 749 C C . VAL A 1 93 ? 9.545 -0.314 5.158 1.00 93.88 93 VAL A C 1
ATOM 751 O O . VAL A 1 93 ? 8.876 0.713 5.062 1.00 93.88 93 VAL A O 1
ATOM 754 N N . TYR A 1 94 ? 9.003 -1.525 5.273 1.00 94.38 94 TYR A N 1
ATOM 755 C CA . TYR A 1 94 ? 7.568 -1.781 5.241 1.00 94.38 94 TYR A CA 1
ATOM 756 C C . TYR A 1 94 ? 7.068 -2.220 6.621 1.00 94.38 94 TYR A C 1
ATOM 758 O O . TYR A 1 94 ? 7.610 -3.161 7.200 1.00 94.38 94 TYR A O 1
ATOM 766 N N . TYR A 1 95 ? 6.015 -1.576 7.127 1.00 93.56 95 TYR A N 1
ATOM 767 C CA . TYR A 1 95 ? 5.351 -1.939 8.386 1.00 93.56 95 TYR A CA 1
ATOM 768 C C . TYR A 1 95 ? 3.864 -2.195 8.168 1.00 93.56 95 TYR A C 1
ATOM 770 O O . TYR A 1 95 ? 3.211 -1.421 7.480 1.00 93.56 95 TYR A O 1
ATOM 778 N N . PHE A 1 96 ? 3.303 -3.228 8.797 1.00 93.06 96 PHE A N 1
ATOM 779 C CA . PHE A 1 96 ? 1.852 -3.414 8.817 1.00 93.06 96 PHE A CA 1
ATOM 780 C C . PHE A 1 96 ? 1.183 -2.413 9.761 1.00 93.06 96 PHE A C 1
ATOM 782 O O . PHE A 1 96 ? 1.584 -2.268 10.916 1.00 93.06 96 PHE A O 1
ATOM 789 N N . VAL A 1 97 ? 0.118 -1.784 9.279 1.00 92.19 97 VAL A N 1
ATOM 790 C CA . VAL A 1 97 ? -0.779 -0.924 10.048 1.00 92.19 97 VAL A CA 1
ATOM 791 C C . VAL A 1 97 ? -2.186 -1.478 9.904 1.00 92.19 97 VAL A C 1
ATOM 793 O O . VAL A 1 97 ? -2.667 -1.690 8.795 1.00 92.19 97 VAL A O 1
ATOM 796 N N . TYR A 1 98 ? -2.847 -1.733 11.026 1.00 91.00 98 TYR A N 1
ATOM 797 C CA . TYR A 1 98 ? -4.184 -2.316 11.048 1.00 91.00 98 TYR A CA 1
ATOM 798 C C . TYR A 1 98 ? -5.231 -1.27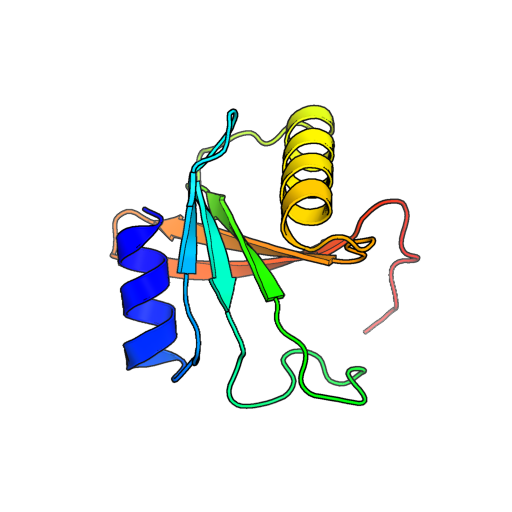1 11.424 1.00 91.00 98 TYR A C 1
ATOM 800 O O . TYR A 1 98 ? -4.974 -0.397 12.258 1.00 91.00 98 TYR A O 1
ATOM 808 N N . LYS A 1 99 ? -6.427 -1.385 10.842 1.00 86.56 99 LYS A N 1
ATOM 809 C CA . LYS A 1 99 ? -7.559 -0.518 11.174 1.00 86.56 99 LYS A CA 1
ATOM 810 C C . LYS A 1 99 ? -8.125 -0.915 12.544 1.00 86.56 99 LYS A C 1
ATOM 812 O O . LYS A 1 99 ? -8.750 -1.962 12.698 1.00 86.56 99 LYS A O 1
ATOM 817 N N . GLY A 1 100 ? -7.911 -0.064 13.550 1.00 78.88 100 GLY A N 1
ATOM 818 C CA . GLY A 1 100 ? -8.443 -0.233 14.908 1.00 78.88 100 GLY A CA 1
ATOM 819 C C . GLY A 1 100 ? -7.534 -0.996 15.883 1.00 78.88 100 GLY A C 1
ATOM 820 O O . GLY A 1 100 ? -6.348 -1.213 15.645 1.00 78.88 100 GLY A O 1
ATOM 821 N N . LEU A 1 101 ? -8.091 -1.377 17.038 1.00 59.41 101 LEU A N 1
ATOM 822 C CA . LEU A 1 101 ? -7.369 -2.095 18.094 1.00 59.41 101 LEU A CA 1
ATOM 823 C C . LEU A 1 101 ? -7.272 -3.588 17.766 1.00 59.41 101 LEU A C 1
ATOM 825 O O . LEU A 1 101 ? -8.121 -4.389 18.160 1.00 59.41 101 LEU A O 1
ATOM 829 N N . VAL A 1 102 ? -6.202 -3.979 17.080 1.00 57.34 102 VAL A N 1
ATOM 830 C CA . VAL A 1 102 ? -5.838 -5.392 16.947 1.00 57.34 102 VAL A CA 1
ATOM 831 C C . VAL A 1 102 ? -5.123 -5.828 18.223 1.00 57.34 102 VAL A C 1
ATOM 833 O O . VAL A 1 102 ? -4.201 -5.159 18.688 1.00 57.34 102 VAL A O 1
ATOM 836 N N . LYS A 1 103 ? -5.556 -6.941 18.835 1.00 48.38 103 LYS A N 1
ATOM 837 C CA . LYS A 1 103 ? -4.863 -7.489 20.013 1.00 48.38 103 LYS A CA 1
ATOM 838 C C . LYS A 1 103 ? -3.389 -7.730 19.646 1.00 48.38 103 LYS A C 1
ATOM 840 O O . LYS A 1 103 ? -3.163 -8.447 18.671 1.00 48.38 103 LYS A O 1
ATOM 845 N N . PRO A 1 104 ? -2.409 -7.214 20.417 1.00 46.75 104 PRO A N 1
ATOM 846 C CA . PRO A 1 104 ? -1.010 -7.552 20.199 1.00 46.75 104 PRO A CA 1
ATOM 847 C C . PRO A 1 104 ? -0.875 -9.064 20.348 1.00 46.75 104 PRO A C 1
ATOM 849 O O . PRO A 1 104 ? -1.142 -9.619 21.420 1.00 46.75 104 PRO A O 1
ATOM 852 N N . ARG 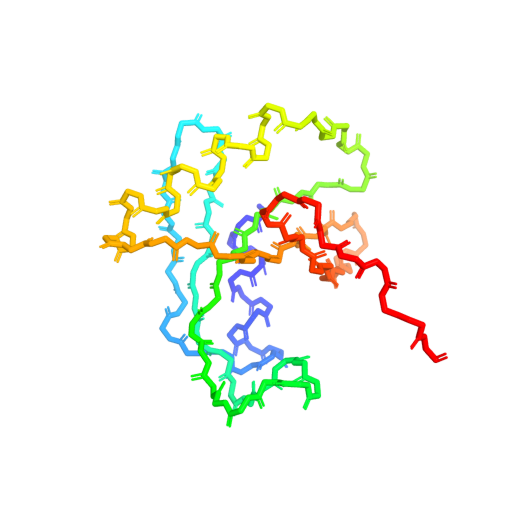A 1 105 ? -0.548 -9.752 19.257 1.00 56.53 105 ARG A N 1
ATOM 853 C CA . ARG A 1 105 ? -0.343 -11.196 19.288 1.00 56.53 105 ARG A CA 1
ATOM 854 C C . ARG A 1 105 ? 1.121 -11.443 19.618 1.00 56.53 105 ARG A C 1
ATOM 856 O O . ARG A 1 105 ? 2.005 -10.886 18.980 1.00 56.53 105 ARG A O 1
ATOM 863 N N . LYS A 1 106 ? 1.342 -12.182 20.707 1.00 43.31 106 LYS A N 1
ATOM 864 C CA . LYS A 1 106 ? 2.674 -12.541 21.199 1.00 43.31 106 LYS A CA 1
ATOM 865 C C . LYS A 1 106 ? 3.416 -13.324 20.112 1.00 43.31 106 LYS A C 1
ATOM 867 O O . LYS A 1 106 ? 2.849 -14.284 19.596 1.00 43.31 106 LYS A O 1
ATOM 872 N N . ASN A 1 107 ? 4.641 -12.886 19.818 1.00 42.44 107 ASN A N 1
ATOM 873 C CA . ASN A 1 107 ? 5.663 -13.678 19.132 1.00 42.44 107 ASN A CA 1
ATOM 874 C C . ASN A 1 107 ? 5.999 -14.944 19.926 1.00 42.44 107 ASN A C 1
ATOM 876 O O . ASN A 1 107 ? 5.941 -14.873 21.180 1.00 42.44 107 ASN A O 1
#

Radius of gyration: 13.44 Å; Cα contacts (8 Å, |Δi|>4): 170; chains: 1; bounding box: 35×32×32 Å

Nearest PDB structures (foldseek):
  8hmz-assembly1_D  TM=7.709E-01  e=3.267E-06  Homo sapiens
  6z9u-assembly1_D  TM=7.629E-01  e=4.513E-06  Homo sapiens
  7zrz-assembly1_DP1  TM=7.488E-01  e=3.267E-06  Homo sapiens
  2gw6-assembly1_B  TM=7.786E-01  e=1.299E-04  Homo sapiens
  2xfa-assembly2_B  TM=3.101E-01  e=1.253E+00  Plasmodium berghei

pLDDT: mean 89.6, std 11.13, range [42.44, 97.62]

Secondary structure (DSSP, 8-state):
-HHHHHHHHHHTS--EEEEEEE-SSSEEEEEE-SS-SSTT-SS---EEEEEEETT----HHHHHHHHHHHHHHHTS---EEEEEEEPTTS-EEEEEEESS-------

Sequence (107 aa):
MAEQIRTNLVHQHLWTDVVIHKTKLTDLVHGTPPKTLHPDDIEIRSEWLVPARSNDDWTIKQWDECFHEAEGVAGKDVDRMLMAIVDNDSTIVYYFVYKGLVKPRKN

Foldseek 3Di:
DLVLVLVCCCPVQVWPPWDWDDDDQATKIKTWGPDDPDPPDPDTDIAIEDEDEPPDDDDPVSVVRSQVVVCVVVVHGDQWHWYWYAYPVRDTDIDIDGDDDDPPDDD

Solvent-accessible surface area (backbone atoms only — not comparable to full-atom values): 6495 Å² total; per-residue (Å²): 103,51,67,59,50,50,51,43,36,43,73,74,58,51,32,41,81,70,44,78,45,81,56,95,89,54,53,32,36,36,30,30,52,78,54,59,90,48,94,85,47,92,59,71,59,72,44,41,31,43,64,42,44,84,85,61,88,82,51,71,66,59,52,53,49,52,47,53,54,48,22,68,72,68,76,45,89,62,62,58,35,32,39,38,30,46,45,94,86,73,50,73,48,78,42,86,44,61,70,69,92,71,80,87,73,84,130

Mean predicted aligned error: 4.87 Å